Protein AF-A0A7V0LUX9-F1 (afdb_monomer_lite)

Organism: NCBI:txid2052148

Foldseek 3Di:
DVVVVVVVQQVPDDDDPPDGDGHLVVVVVVQVVVCVVQVVVVHDDDDVVSPPGHDPDPVCPVVDPDPPD

Structure (mmCIF, N/CA/C/O bac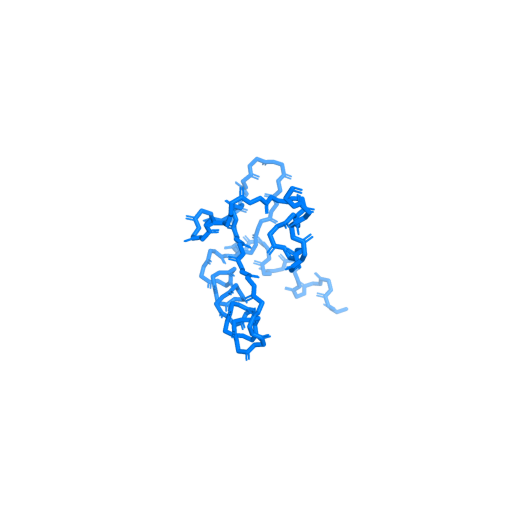kbone):
data_AF-A0A7V0LUX9-F1
#
_entry.id   AF-A0A7V0LUX9-F1
#
loop_
_atom_site.group_PDB
_atom_site.id
_atom_site.type_symbol
_atom_site.label_atom_id
_atom_site.label_alt_id
_atom_site.label_comp_id
_atom_site.label_asym_id
_atom_site.label_entity_id
_atom_site.label_seq_id
_atom_site.pdbx_PDB_ins_code
_atom_site.Cartn_x
_atom_site.Cartn_y
_atom_site.Cartn_z
_atom_site.occupancy
_atom_site.B_iso_or_equiv
_atom_site.auth_seq_id
_atom_site.auth_comp_id
_atom_site.auth_asym_id
_atom_site.auth_atom_id
_atom_site.pdbx_PDB_model_num
ATOM 1 N N . GLU A 1 1 ? 24.793 3.679 -0.597 1.00 88.81 1 GLU A N 1
ATOM 2 C CA . GLU A 1 1 ? 24.355 2.329 -1.038 1.00 88.81 1 GLU A CA 1
ATOM 3 C C . GLU A 1 1 ? 22.836 2.211 -1.247 1.00 88.81 1 GLU A C 1
ATOM 5 O O . GLU A 1 1 ? 22.407 1.827 -2.331 1.00 88.81 1 GLU A O 1
ATOM 10 N N . LEU A 1 2 ? 22.013 2.599 -0.262 1.00 93.25 2 LEU A N 1
ATOM 11 C CA . LEU A 1 2 ? 20.543 2.506 -0.300 1.00 93.25 2 LEU A CA 1
ATOM 12 C C . LEU A 1 2 ? 19.885 3.148 -1.538 1.00 93.25 2 LEU A C 1
ATOM 14 O O . LEU A 1 2 ? 19.036 2.527 -2.171 1.00 93.25 2 LEU A O 1
ATOM 18 N N . MET A 1 3 ? 20.311 4.353 -1.930 1.00 91.44 3 MET A N 1
ATOM 19 C CA . MET A 1 3 ? 19.762 5.053 -3.104 1.00 91.44 3 MET A CA 1
ATOM 20 C C . MET A 1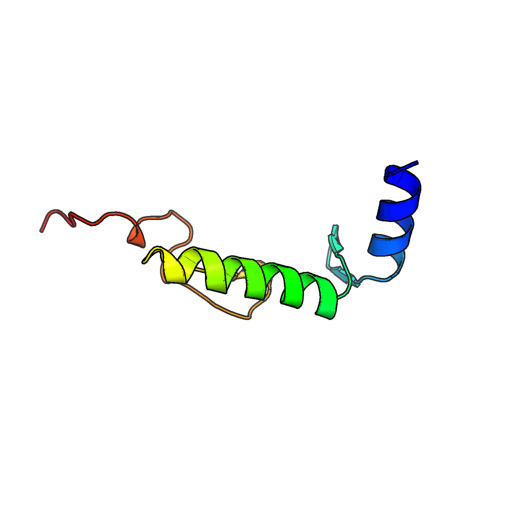 3 ? 19.923 4.272 -4.410 1.00 91.44 3 MET A C 1
ATOM 22 O O . MET A 1 3 ? 19.014 4.276 -5.235 1.00 91.44 3 MET A O 1
ATOM 26 N N . LYS A 1 4 ? 21.031 3.538 -4.583 1.00 94.75 4 LYS A N 1
ATOM 27 C CA . LYS A 1 4 ? 21.222 2.675 -5.759 1.00 94.75 4 LYS A CA 1
ATOM 28 C C . LYS A 1 4 ? 20.204 1.531 -5.758 1.00 94.75 4 LYS A C 1
ATOM 30 O O . LYS A 1 4 ? 19.574 1.278 -6.781 1.00 94.75 4 LYS A O 1
ATOM 35 N N . LYS A 1 5 ? 19.990 0.888 -4.603 1.00 92.38 5 LYS A N 1
ATOM 36 C CA . LYS A 1 5 ? 18.998 -0.191 -4.443 1.00 92.38 5 LYS A CA 1
ATOM 37 C C . LYS A 1 5 ? 17.575 0.312 -4.708 1.00 92.38 5 LYS A C 1
ATOM 39 O O . LYS A 1 5 ? 16.837 -0.322 -5.457 1.00 92.38 5 LYS A O 1
ATOM 44 N N . LEU A 1 6 ? 17.212 1.473 -4.160 1.00 91.25 6 LEU A N 1
ATOM 45 C CA . LEU A 1 6 ? 15.901 2.082 -4.393 1.00 91.25 6 LEU A CA 1
ATOM 46 C C . LEU A 1 6 ? 15.717 2.486 -5.858 1.00 91.25 6 LEU A C 1
ATOM 48 O O . LEU A 1 6 ? 14.710 2.123 -6.456 1.00 91.25 6 LEU A O 1
ATOM 52 N N . SER A 1 7 ? 16.705 3.132 -6.478 1.00 92.00 7 SER A N 1
ATOM 53 C CA . SER A 1 7 ? 16.645 3.483 -7.903 1.00 92.00 7 SER A CA 1
ATOM 54 C C . SER A 1 7 ? 16.374 2.259 -8.787 1.00 92.00 7 SER A C 1
ATOM 56 O O . SER A 1 7 ? 15.500 2.307 -9.650 1.00 92.00 7 SER A O 1
ATOM 58 N N . LEU A 1 8 ? 17.049 1.132 -8.533 1.00 92.50 8 LEU A N 1
ATOM 59 C CA . LEU A 1 8 ? 16.823 -0.117 -9.268 1.00 92.50 8 LEU A CA 1
ATOM 60 C C . LEU A 1 8 ? 15.411 -0.687 -9.072 1.00 92.50 8 LEU A C 1
ATOM 62 O O . LEU A 1 8 ? 14.859 -1.264 -10.006 1.00 92.50 8 LEU A O 1
ATOM 66 N N . LEU A 1 9 ? 14.819 -0.535 -7.885 1.00 91.38 9 LEU A N 1
ATOM 67 C CA . LEU A 1 9 ? 13.451 -0.982 -7.610 1.00 91.38 9 LEU A CA 1
ATOM 68 C C . LEU A 1 9 ? 12.412 -0.128 -8.343 1.00 91.38 9 LEU A C 1
ATOM 70 O O . LEU A 1 9 ? 11.505 -0.681 -8.961 1.00 91.38 9 LEU A O 1
ATOM 74 N N . TYR A 1 10 ? 12.563 1.197 -8.316 1.00 92.12 10 TYR A N 1
ATOM 75 C CA . TYR A 1 10 ? 11.648 2.118 -8.998 1.00 92.12 10 TYR A CA 1
ATOM 76 C C . TYR A 1 10 ? 11.785 2.066 -10.525 1.00 92.12 10 TYR A C 1
ATOM 78 O O . TYR A 1 10 ? 10.784 2.189 -11.221 1.00 92.12 10 TYR A O 1
ATOM 86 N N . LYS A 1 11 ? 12.984 1.787 -11.062 1.00 91.81 11 LYS A N 1
ATOM 87 C CA . LYS A 1 11 ? 13.188 1.548 -12.506 1.00 91.81 11 LYS A CA 1
ATOM 88 C C . LYS A 1 11 ? 12.372 0.374 -13.055 1.00 91.81 11 LYS A C 1
ATOM 90 O O . LYS A 1 11 ? 12.081 0.354 -14.242 1.00 91.81 11 LYS A O 1
ATOM 95 N N . LYS A 1 12 ? 12.041 -0.611 -12.214 1.00 91.69 12 LYS A N 1
ATOM 96 C CA . LYS A 1 12 ? 11.237 -1.786 -12.594 1.00 91.69 12 LYS A CA 1
ATOM 97 C C . LYS A 1 12 ? 9.731 -1.553 -12.465 1.00 91.69 12 LYS A C 1
ATOM 99 O O . LYS A 1 12 ? 8.962 -2.462 -12.762 1.00 91.69 12 LYS A O 1
ATOM 104 N N . GLY A 1 13 ? 9.322 -0.418 -11.907 1.00 91.38 13 GLY A N 1
ATOM 105 C CA . GLY A 1 13 ? 7.921 -0.107 -11.680 1.00 91.38 13 GLY A CA 1
ATOM 106 C C . GLY A 1 13 ? 7.335 0.799 -12.752 1.00 91.38 13 GLY A C 1
ATOM 107 O O . GLY A 1 13 ? 7.924 1.017 -13.808 1.00 91.38 13 GLY A O 1
ATOM 108 N N . ASP A 1 14 ? 6.150 1.317 -12.457 1.00 90.12 14 ASP A N 1
ATOM 109 C CA . ASP A 1 14 ? 5.339 2.038 -13.429 1.00 90.12 14 ASP A CA 1
ATOM 110 C C . ASP A 1 14 ? 5.579 3.544 -13.314 1.00 90.12 14 ASP A C 1
ATOM 112 O O . ASP A 1 14 ? 5.612 4.100 -12.210 1.00 90.12 14 ASP A O 1
ATOM 116 N N . LYS A 1 15 ? 5.685 4.231 -14.453 1.00 91.12 15 LYS A N 1
ATOM 117 C CA . LYS A 1 15 ? 5.553 5.688 -14.485 1.00 91.12 15 LYS A CA 1
ATOM 118 C C . LYS A 1 15 ? 4.082 6.023 -14.696 1.00 91.12 15 LYS A C 1
ATOM 120 O O . LYS A 1 15 ? 3.549 5.806 -15.779 1.00 91.12 15 LYS A O 1
ATOM 125 N N . ILE A 1 16 ? 3.434 6.538 -13.657 1.00 89.38 16 ILE A N 1
ATOM 126 C CA . ILE A 1 16 ? 2.036 6.973 -13.714 1.00 89.38 16 ILE A CA 1
ATOM 127 C C . ILE A 1 16 ? 2.039 8.487 -13.532 1.00 89.38 16 ILE A C 1
ATOM 129 O O . ILE A 1 16 ? 2.408 9.000 -12.470 1.00 89.38 16 ILE A O 1
ATOM 133 N N . ASN A 1 17 ? 1.647 9.203 -14.585 1.00 87.94 17 ASN A N 1
ATOM 134 C CA . ASN A 1 17 ? 1.766 10.657 -14.681 1.00 87.94 17 ASN A CA 1
ATOM 135 C C . ASN A 1 17 ? 3.218 11.113 -14.402 1.00 87.94 17 ASN A C 1
ATOM 137 O O . ASN A 1 17 ? 4.166 10.618 -15.016 1.00 87.94 17 ASN A O 1
ATOM 141 N N . GLY A 1 18 ? 3.411 12.050 -13.469 1.00 89.06 18 GLY A N 1
ATOM 142 C CA . GLY A 1 18 ? 4.723 12.592 -13.100 1.00 89.06 18 GLY A CA 1
ATOM 143 C C . GLY A 1 18 ? 5.537 11.748 -12.112 1.00 89.06 18 GLY A C 1
ATOM 144 O O . GLY A 1 18 ? 6.646 12.146 -11.769 1.00 89.06 18 GLY A O 1
ATOM 145 N N . TYR A 1 19 ? 5.027 10.605 -11.641 1.00 89.12 19 TYR A N 1
ATOM 146 C CA . TYR A 1 19 ? 5.652 9.849 -10.553 1.00 89.12 19 TYR A CA 1
ATOM 147 C C . TYR A 1 19 ? 6.087 8.452 -10.997 1.00 89.12 19 TYR A C 1
ATOM 149 O O . TYR A 1 19 ? 5.377 7.767 -11.735 1.00 89.12 19 TYR A O 1
ATOM 157 N N . TYR A 1 20 ? 7.235 8.008 -10.483 1.00 92.12 20 TYR A N 1
ATOM 158 C CA . TYR A 1 20 ? 7.666 6.615 -10.562 1.00 92.12 20 TYR A CA 1
ATOM 159 C C . TYR A 1 20 ? 7.147 5.854 -9.351 1.00 92.12 20 TYR A C 1
ATOM 161 O O . TYR A 1 20 ? 7.359 6.249 -8.205 1.00 92.12 20 TYR A O 1
ATOM 169 N N . TYR A 1 21 ? 6.476 4.748 -9.612 1.00 92.69 21 TYR A N 1
ATOM 170 C CA . TYR A 1 21 ? 5.912 3.871 -8.607 1.00 92.69 21 TYR A CA 1
ATOM 171 C C . TYR A 1 21 ? 6.783 2.626 -8.491 1.00 92.69 21 TYR A C 1
ATOM 173 O O . TYR A 1 21 ? 7.467 2.238 -9.432 1.00 92.69 21 TYR A O 1
ATOM 181 N N . LEU A 1 22 ? 6.728 1.953 -7.343 1.00 94.56 22 LEU A N 1
ATOM 182 C CA . LEU A 1 22 ? 7.225 0.580 -7.251 1.00 94.56 22 LEU A CA 1
ATOM 183 C C . LEU A 1 22 ? 6.382 -0.343 -8.146 1.00 94.56 22 LEU A C 1
ATOM 185 O O . LEU A 1 22 ? 5.231 -0.009 -8.418 1.00 94.56 22 LEU A O 1
ATOM 189 N N . PRO A 1 23 ? 6.882 -1.522 -8.552 1.00 93.75 23 PRO A N 1
ATOM 190 C CA . PRO A 1 23 ? 6.075 -2.506 -9.270 1.00 93.75 23 PRO A CA 1
ATOM 191 C C . PRO A 1 23 ? 4.746 -2.793 -8.561 1.00 93.75 23 PRO A C 1
ATOM 193 O O . PRO A 1 23 ? 4.722 -2.964 -7.337 1.00 93.75 23 PRO A O 1
ATOM 196 N N . ARG A 1 24 ? 3.647 -2.894 -9.319 1.00 91.62 24 ARG A N 1
ATOM 197 C CA . ARG A 1 24 ? 2.280 -3.071 -8.787 1.00 91.62 24 ARG A CA 1
ATOM 198 C C . ARG A 1 24 ? 2.171 -4.157 -7.713 1.00 91.62 24 ARG A C 1
ATOM 200 O O . ARG A 1 24 ? 1.599 -3.915 -6.654 1.00 91.62 24 ARG A O 1
ATOM 207 N N . LYS A 1 25 ? 2.776 -5.327 -7.946 1.00 92.56 25 LYS A N 1
ATOM 208 C CA . LYS A 1 25 ? 2.783 -6.454 -6.994 1.00 92.56 25 LYS A CA 1
ATOM 209 C C . LYS A 1 25 ? 3.442 -6.094 -5.656 1.00 92.56 25 LYS A C 1
ATOM 211 O O . LYS A 1 25 ? 2.972 -6.515 -4.604 1.00 92.56 25 LYS A O 1
ATOM 216 N N . THR A 1 26 ? 4.508 -5.297 -5.688 1.00 94.00 26 THR A N 1
ATOM 217 C CA . THR A 1 26 ? 5.206 -4.827 -4.484 1.00 94.00 26 THR A CA 1
ATOM 218 C C . THR A 1 26 ? 4.343 -3.845 -3.702 1.00 94.00 26 THR A C 1
ATOM 220 O O . THR A 1 26 ? 4.210 -3.994 -2.491 1.00 94.00 26 THR A O 1
ATOM 223 N N . ARG A 1 27 ? 3.712 -2.881 -4.388 1.00 93.50 27 ARG A N 1
ATOM 224 C CA . ARG A 1 27 ? 2.79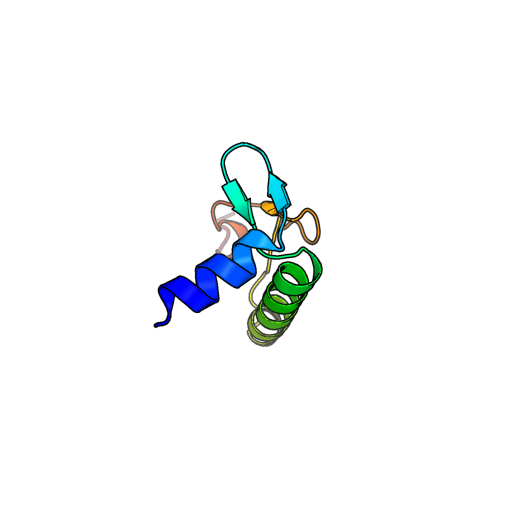1 -1.917 -3.756 1.00 93.50 27 ARG A CA 1
ATOM 225 C C . ARG A 1 27 ? 1.637 -2.636 -3.068 1.00 93.50 27 ARG A C 1
ATOM 227 O O . ARG A 1 27 ? 1.364 -2.381 -1.901 1.00 93.50 27 ARG A O 1
ATOM 234 N N . LEU A 1 28 ? 1.045 -3.603 -3.765 1.00 93.12 28 LEU A N 1
ATOM 235 C CA . LEU A 1 28 ? -0.014 -4.454 -3.238 1.00 93.12 28 LEU A CA 1
ATOM 236 C C . LEU A 1 28 ? 0.389 -5.205 -1.974 1.00 93.12 28 LEU A C 1
ATOM 238 O O . LEU A 1 28 ? -0.344 -5.183 -0.992 1.00 93.12 28 LEU A O 1
ATOM 242 N N . LYS A 1 29 ? 1.565 -5.838 -1.982 1.00 95.25 29 LYS A N 1
ATOM 243 C CA . LYS A 1 29 ? 2.061 -6.574 -0.817 1.00 95.25 29 LYS A CA 1
ATOM 244 C C . LYS A 1 29 ? 2.215 -5.659 0.402 1.00 95.25 29 LYS A C 1
ATOM 246 O O . LYS A 1 29 ? 1.838 -6.043 1.500 1.00 95.25 29 LYS A O 1
ATOM 251 N N . ILE A 1 30 ? 2.737 -4.448 0.204 1.00 95.25 30 ILE A N 1
ATOM 252 C CA . ILE A 1 30 ? 2.885 -3.455 1.279 1.00 95.25 30 ILE A CA 1
ATOM 253 C C . ILE A 1 30 ? 1.512 -3.041 1.825 1.00 95.25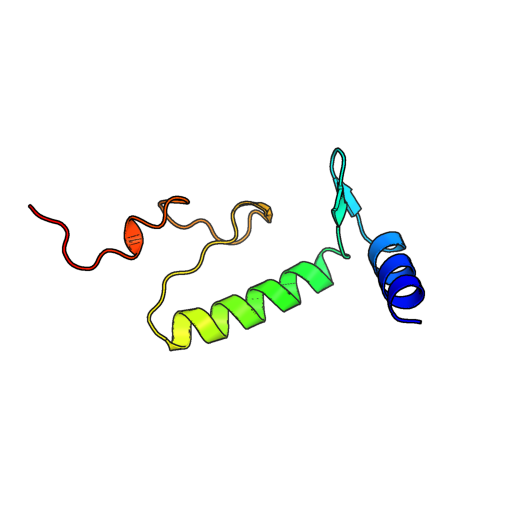 30 ILE A C 1
ATOM 255 O O . ILE A 1 30 ? 1.322 -3.008 3.040 1.00 95.25 30 ILE A O 1
ATOM 259 N N . LEU A 1 31 ? 0.556 -2.744 0.939 1.00 94.88 31 LEU A N 1
ATOM 260 C CA . LEU A 1 31 ? -0.791 -2.343 1.342 1.00 94.88 31 LEU A CA 1
ATOM 261 C C . LEU A 1 31 ? -1.545 -3.454 2.071 1.00 94.88 31 LEU A C 1
ATOM 263 O O . LEU A 1 31 ? -2.251 -3.163 3.029 1.00 94.88 31 LEU A O 1
ATOM 267 N N . GLU A 1 32 ? -1.389 -4.707 1.653 1.00 94.25 32 GLU A N 1
ATOM 268 C CA . GLU A 1 32 ? -2.064 -5.843 2.281 1.00 94.25 32 GLU A CA 1
ATOM 269 C C . GLU A 1 32 ? -1.554 -6.089 3.709 1.00 94.25 32 GLU A C 1
ATOM 271 O O . GLU A 1 32 ? -2.346 -6.259 4.637 1.00 94.25 32 GLU A O 1
ATOM 276 N N . GLU A 1 33 ? -0.238 -5.994 3.916 1.00 96.69 33 GLU A N 1
ATOM 277 C CA . GLU A 1 33 ? 0.362 -6.056 5.253 1.00 96.69 33 GLU A CA 1
ATOM 278 C C . GLU A 1 33 ? -0.104 -4.897 6.144 1.00 96.69 33 GLU A C 1
ATOM 280 O O . GLU A 1 33 ? -0.446 -5.099 7.312 1.00 96.69 33 GLU A O 1
ATOM 285 N N . ALA A 1 34 ? -0.164 -3.678 5.598 1.00 94.38 34 ALA A N 1
ATOM 286 C CA . ALA A 1 34 ? -0.684 -2.522 6.323 1.00 94.38 34 ALA A CA 1
ATOM 287 C C . ALA A 1 34 ? -2.158 -2.725 6.703 1.00 94.38 34 ALA A C 1
ATOM 289 O O . ALA A 1 34 ? -2.526 -2.557 7.865 1.00 94.38 34 ALA A O 1
ATOM 290 N N . ARG A 1 35 ? -2.988 -3.161 5.748 1.00 92.62 35 ARG A N 1
ATOM 291 C CA . ARG A 1 35 ? -4.413 -3.442 5.946 1.00 92.62 35 ARG A CA 1
ATOM 292 C C . ARG A 1 35 ? -4.628 -4.436 7.076 1.00 92.62 35 ARG A C 1
ATOM 294 O O . ARG A 1 35 ? -5.489 -4.198 7.920 1.00 92.62 35 ARG A O 1
ATOM 301 N N . LYS A 1 36 ? -3.871 -5.536 7.088 1.00 95.69 36 LYS A N 1
ATOM 302 C CA . LYS A 1 36 ? -3.954 -6.561 8.131 1.00 95.69 36 LYS A CA 1
ATOM 303 C C . LYS A 1 36 ? -3.710 -5.949 9.512 1.00 95.69 36 LYS A C 1
ATOM 305 O O . LYS A 1 36 ? -4.598 -5.991 10.355 1.00 95.69 36 LYS A O 1
ATOM 310 N N . LYS A 1 37 ? -2.566 -5.282 9.694 1.00 96.88 37 LYS A N 1
ATOM 311 C CA . LYS A 1 37 ? -2.167 -4.681 10.981 1.00 96.88 37 LYS A CA 1
ATOM 312 C C . LYS A 1 37 ? -3.115 -3.584 11.465 1.00 96.88 37 LYS A C 1
ATOM 314 O O . LYS A 1 37 ? -3.294 -3.408 12.665 1.00 96.88 37 LYS A O 1
ATOM 319 N N . ILE A 1 38 ? -3.684 -2.812 10.542 1.00 92.25 38 ILE A N 1
ATOM 320 C CA . ILE A 1 38 ? -4.615 -1.719 10.853 1.00 92.25 38 ILE A CA 1
ATOM 321 C C . ILE A 1 38 ? -5.968 -2.293 11.287 1.00 92.25 38 ILE A C 1
ATOM 323 O O . ILE A 1 38 ? -6.481 -1.918 12.341 1.00 92.25 38 ILE A O 1
ATOM 327 N N . LYS A 1 39 ? -6.501 -3.268 10.539 1.00 90.94 39 LYS A N 1
ATOM 328 C CA . LYS A 1 39 ? -7.772 -3.921 10.879 1.00 90.94 39 LYS A CA 1
ATOM 329 C C . LYS A 1 39 ? -7.697 -4.741 12.167 1.00 90.94 39 LYS A C 1
ATOM 331 O O . LYS A 1 39 ? -8.663 -4.745 12.918 1.00 90.94 39 LYS A O 1
ATOM 336 N N . GLU A 1 40 ? -6.558 -5.370 12.462 1.00 96.81 40 GLU A N 1
ATOM 337 C CA . GLU A 1 40 ? -6.314 -6.055 13.746 1.00 96.81 40 GLU A CA 1
ATOM 338 C C . GLU A 1 40 ? -6.460 -5.117 14.956 1.00 96.81 40 GLU A C 1
ATOM 340 O O . GLU A 1 40 ? -6.789 -5.566 16.048 1.00 96.81 40 GLU A O 1
ATOM 345 N N . LYS A 1 41 ? -6.263 -3.808 14.764 1.00 94.25 41 LYS A N 1
ATOM 346 C CA . LYS A 1 41 ? -6.430 -2.784 15.804 1.00 94.25 41 LYS A CA 1
ATOM 347 C C . LYS A 1 41 ? -7.826 -2.151 15.825 1.00 94.25 41 LYS A C 1
ATOM 349 O O . LYS A 1 41 ? -8.022 -1.164 16.524 1.00 94.25 41 LYS A O 1
ATOM 354 N N . GLY A 1 42 ? -8.773 -2.661 15.034 1.00 90.38 42 GLY A N 1
ATOM 355 C CA . GLY A 1 42 ? -10.110 -2.073 14.896 1.00 90.38 42 GLY A CA 1
ATOM 356 C C . GLY A 1 42 ? -10.12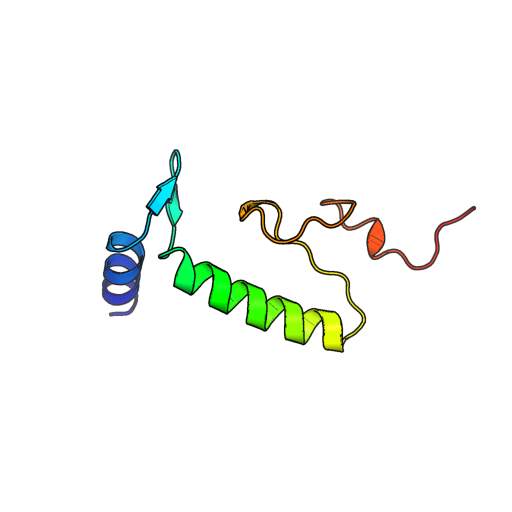7 -0.737 14.146 1.00 90.38 42 GLY A C 1
ATOM 357 O O . GLY A 1 42 ? -11.122 -0.020 14.195 1.00 90.38 42 GLY A O 1
ATOM 358 N N . ILE A 1 43 ? -9.039 -0.393 13.453 1.00 88.44 43 ILE A N 1
ATOM 359 C CA . ILE A 1 43 ? -8.927 0.842 12.679 1.00 88.44 43 ILE A CA 1
ATOM 360 C C . ILE A 1 43 ? -9.349 0.559 11.233 1.00 88.44 43 ILE A C 1
ATOM 362 O O . ILE A 1 43 ? -9.122 -0.513 10.664 1.00 88.44 43 ILE A O 1
ATOM 366 N N . THR A 1 44 ? -9.984 1.543 10.628 1.00 87.19 44 THR A N 1
ATOM 367 C CA . THR A 1 44 ? -10.414 1.557 9.232 1.00 87.19 44 THR A CA 1
ATOM 368 C C . THR A 1 44 ? -9.225 1.721 8.278 1.00 87.19 44 THR A C 1
ATOM 370 O O . THR A 1 44 ? -8.198 2.307 8.615 1.00 87.19 44 THR A O 1
ATOM 373 N N . PHE A 1 45 ? -9.338 1.200 7.055 1.00 88.44 45 PHE A N 1
ATOM 374 C CA . PHE A 1 45 ? -8.247 1.236 6.076 1.00 88.44 45 PHE A CA 1
ATOM 375 C C . PHE A 1 45 ? -8.752 1.625 4.688 1.00 88.44 45 PHE A C 1
ATOM 377 O O . PHE A 1 45 ? -9.723 1.048 4.198 1.00 88.44 45 PHE A O 1
ATOM 384 N N . GLY A 1 46 ? -8.035 2.540 4.031 1.00 88.00 46 GLY A N 1
ATOM 385 C CA . GLY A 1 46 ? -8.276 2.961 2.653 1.00 88.00 46 GLY A CA 1
ATOM 386 C C . GLY A 1 46 ? -6.974 3.079 1.857 1.00 88.00 46 GLY A C 1
ATOM 387 O O . GLY A 1 46 ? -5.928 3.438 2.387 1.00 88.00 46 GLY A O 1
ATOM 388 N N . SER A 1 47 ? -7.042 2.770 0.564 1.00 88.44 47 SER A N 1
ATOM 389 C CA . SER A 1 47 ? -5.935 2.832 -0.401 1.00 88.44 47 SER A CA 1
ATOM 390 C C . SER A 1 47 ? -6.420 3.334 -1.770 1.00 88.44 47 SER A C 1
ATOM 392 O O . SER A 1 47 ? -6.114 2.760 -2.816 1.00 88.44 47 SER A O 1
ATOM 394 N N . CYS A 1 48 ? -7.183 4.432 -1.768 1.00 82.62 48 CYS A N 1
ATOM 395 C CA . CYS A 1 48 ? -7.878 4.972 -2.944 1.00 82.62 48 CYS A CA 1
ATOM 396 C C . CYS A 1 48 ? -6.948 5.218 -4.145 1.00 82.62 48 CYS A C 1
ATOM 398 O O . CYS A 1 48 ? -7.331 4.953 -5.279 1.00 82.62 48 CYS A O 1
ATOM 400 N N . ARG A 1 49 ? -5.699 5.642 -3.900 1.00 82.75 49 ARG A N 1
ATOM 401 C CA . ARG A 1 49 ? -4.682 5.880 -4.945 1.00 82.75 49 ARG A CA 1
ATOM 402 C C . ARG A 1 49 ? -4.341 4.637 -5.767 1.00 82.75 49 ARG A C 1
ATOM 404 O O . ARG A 1 49 ? -3.900 4.757 -6.902 1.00 82.75 49 ARG A O 1
ATOM 411 N N . GLU A 1 50 ? -4.514 3.456 -5.191 1.00 86.19 50 GLU A N 1
ATOM 412 C CA . GLU A 1 50 ? -4.222 2.189 -5.856 1.00 86.19 50 GLU A CA 1
ATOM 413 C C . GLU A 1 50 ? -5.505 1.484 -6.340 1.00 86.19 50 GLU A C 1
ATOM 415 O O . GLU A 1 50 ? -5.419 0.447 -6.991 1.00 86.19 50 GLU A O 1
ATOM 420 N N . GLY A 1 51 ? -6.689 2.047 -6.057 1.00 79.06 51 GLY A N 1
ATOM 421 C CA . GLY A 1 51 ? -7.982 1.528 -6.516 1.00 79.06 51 GLY A CA 1
ATOM 422 C C . GLY A 1 51 ? -8.425 0.206 -5.876 1.00 79.06 51 GLY A C 1
ATOM 423 O O . GLY A 1 51 ? -9.347 -0.419 -6.384 1.00 79.06 51 GLY A O 1
ATOM 424 N N . TYR A 1 52 ? -7.781 -0.247 -4.792 1.00 71.69 52 TYR A N 1
ATOM 425 C CA . TYR A 1 52 ? -8.075 -1.552 -4.172 1.00 71.69 52 TYR A CA 1
ATOM 426 C C . TYR A 1 52 ? -9.121 -1.497 -3.063 1.00 71.69 52 TYR A C 1
ATOM 428 O O . TYR A 1 52 ? -9.957 -2.387 -2.956 1.00 71.69 52 TYR A O 1
ATOM 436 N N . TYR A 1 53 ? -9.054 -0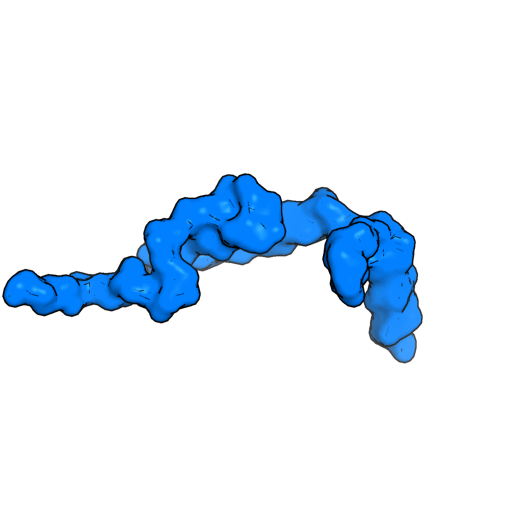.476 -2.211 1.00 72.12 53 TYR A N 1
ATOM 437 C CA . TYR A 1 53 ? -9.953 -0.318 -1.072 1.00 72.12 53 TYR A CA 1
ATOM 438 C C . TYR A 1 53 ? -10.280 1.163 -0.924 1.00 72.12 53 TYR A C 1
ATOM 440 O O . TYR A 1 53 ? -9.372 1.957 -0.675 1.00 72.12 53 TYR A O 1
ATOM 448 N N . SER A 1 54 ? -11.544 1.547 -1.067 1.00 68.19 54 SER A N 1
ATOM 449 C CA . SER A 1 54 ? -11.999 2.894 -0.724 1.00 68.19 54 SER A CA 1
ATOM 450 C C . SER A 1 54 ? -12.666 2.874 0.645 1.00 68.19 54 SER A C 1
ATOM 452 O O . SER A 1 54 ? -13.496 2.010 0.920 1.00 68.19 54 SER A O 1
ATOM 454 N N . TYR A 1 55 ? -12.309 3.834 1.492 1.00 70.81 55 TYR A N 1
ATOM 455 C CA . TYR A 1 55 ? -13.047 4.142 2.717 1.00 70.81 55 TYR A CA 1
ATOM 456 C C . TYR A 1 55 ? -13.784 5.479 2.519 1.00 70.81 55 TYR A C 1
ATOM 458 O O . TYR A 1 55 ? -13.371 6.241 1.640 1.00 70.81 55 TYR A O 1
ATOM 466 N N . PRO A 1 56 ? -14.866 5.777 3.268 1.00 68.50 56 PRO A N 1
ATOM 467 C CA . PRO A 1 56 ? -15.816 6.827 2.905 1.00 68.50 56 PRO A CA 1
ATOM 468 C C . PRO A 1 56 ? -15.216 8.231 2.880 1.00 68.50 56 PRO A C 1
ATOM 470 O O . PRO A 1 56 ? -15.749 9.099 2.198 1.00 68.50 56 PRO A O 1
ATOM 473 N N . SER A 1 57 ? -14.124 8.467 3.618 1.00 76.56 57 SER A N 1
ATOM 474 C CA . SER A 1 57 ? -13.540 9.798 3.747 1.00 76.56 57 SER A CA 1
ATOM 475 C C . SER A 1 57 ? -12.009 9.768 3.839 1.00 76.56 57 SER A C 1
ATOM 477 O O . SER A 1 57 ? -11.422 8.949 4.551 1.00 76.56 57 SER A O 1
ATOM 479 N N . CYS A 1 58 ? -11.356 10.670 3.100 1.00 79.31 58 CYS A N 1
ATOM 480 C CA . CYS A 1 58 ? -9.897 10.859 3.102 1.00 79.31 58 CYS A CA 1
ATOM 481 C C . CYS A 1 58 ? -9.421 11.823 4.203 1.00 79.31 58 CYS A C 1
ATOM 483 O O . CYS A 1 58 ? -8.224 11.924 4.450 1.00 79.31 58 CYS A O 1
ATOM 485 N N . ASP A 1 59 ? -10.352 12.531 4.838 1.00 83.75 59 ASP A N 1
ATOM 486 C CA . ASP A 1 59 ? -10.127 13.524 5.895 1.00 83.75 59 ASP A CA 1
ATOM 487 C C . ASP A 1 59 ? -10.035 12.907 7.304 1.00 83.75 59 ASP A C 1
ATOM 489 O O . ASP A 1 59 ? -9.755 13.609 8.269 1.00 83.75 59 ASP A O 1
ATOM 493 N N . GLY A 1 60 ? -10.275 11.598 7.437 1.00 81.31 60 GLY A N 1
ATOM 494 C CA . GLY A 1 60 ? -10.262 10.903 8.723 1.00 81.31 60 GLY A CA 1
ATOM 495 C C . GLY A 1 60 ? -11.542 11.044 9.552 1.00 81.31 60 GLY A C 1
ATOM 496 O O . GLY A 1 60 ? -11.577 10.509 10.654 1.00 81.31 60 GLY A O 1
ATOM 497 N N . SER A 1 61 ? -12.611 11.667 9.041 1.00 84.06 61 SER A N 1
ATOM 498 C CA . SER A 1 61 ? -13.900 11.808 9.749 1.00 84.06 61 SER A CA 1
ATOM 499 C C . SER A 1 61 ? -14.451 10.478 10.286 1.00 84.06 61 SER A C 1
ATOM 501 O O . SER A 1 61 ? -15.019 10.409 11.372 1.00 84.06 61 SER A O 1
ATOM 503 N N . HIS A 1 62 ? -14.213 9.381 9.569 1.00 79.50 62 HIS A N 1
ATOM 504 C CA . HIS A 1 62 ? -14.604 8.030 9.974 1.00 79.50 62 HIS A CA 1
ATOM 505 C C . HIS A 1 62 ? -13.834 7.466 11.192 1.00 79.50 62 HIS A C 1
ATOM 507 O O . HIS A 1 62 ? -14.183 6.395 11.683 1.00 79.50 62 HIS A O 1
ATOM 513 N N . LEU A 1 63 ? -12.774 8.138 11.653 1.00 82.81 63 LEU A N 1
ATOM 514 C CA . LEU A 1 63 ? -12.025 7.791 12.867 1.00 82.81 63 LEU A CA 1
ATOM 515 C C . LEU A 1 63 ? -12.637 8.419 14.128 1.00 82.81 63 LEU A C 1
ATOM 517 O O . LEU A 1 63 ? -12.249 8.063 15.239 1.00 82.81 63 LEU A O 1
ATOM 521 N N . ILE A 1 64 ? -13.582 9.351 13.974 1.00 84.56 64 ILE A N 1
ATOM 522 C CA . ILE A 1 64 ? -14.239 10.035 15.087 1.00 84.56 64 ILE A CA 1
ATOM 523 C C . ILE A 1 64 ? -15.354 9.128 15.621 1.00 84.56 64 ILE A C 1
ATOM 525 O O . ILE A 1 64 ? -16.357 8.884 14.954 1.00 84.56 64 ILE A O 1
ATOM 529 N N . THR A 1 65 ? -15.177 8.619 16.840 1.00 72.69 65 THR A N 1
ATOM 530 C CA . THR A 1 65 ? -16.109 7.683 17.496 1.00 72.69 65 THR A CA 1
ATOM 531 C C . THR A 1 65 ? -17.316 8.367 18.144 1.00 72.69 65 THR A C 1
ATOM 533 O O . THR A 1 65 ? -18.301 7.702 18.453 1.00 72.69 65 THR A O 1
ATOM 536 N N . GLN A 1 66 ? -17.268 9.689 18.323 1.00 62.22 66 GLN A N 1
ATOM 537 C CA . GLN A 1 66 ? -18.367 10.513 18.828 1.00 62.22 66 GLN A CA 1
ATOM 538 C C . GLN A 1 66 ? -18.870 11.418 17.704 1.00 62.22 66 GLN A C 1
ATOM 540 O O . GLN A 1 66 ? -18.472 12.575 17.591 1.00 62.22 66 GLN A O 1
ATOM 545 N N . GLN A 1 67 ? -19.728 10.884 16.836 1.00 58.00 67 GLN A N 1
ATOM 546 C CA . GLN A 1 67 ? -20.520 11.748 15.967 1.00 58.00 67 GLN A CA 1
ATOM 547 C C . GLN A 1 67 ? -21.517 12.480 16.866 1.00 58.00 67 GLN A C 1
ATOM 549 O O . GLN A 1 67 ? -22.440 11.858 17.395 1.00 58.00 67 GLN A O 1
ATOM 554 N N . ILE A 1 68 ? -21.280 13.771 17.107 1.00 58.81 68 ILE A N 1
ATOM 555 C CA . ILE A 1 68 ? -22.255 14.639 17.769 1.00 58.81 68 ILE A CA 1
ATOM 556 C C . ILE A 1 68 ? -23.488 14.636 16.860 1.00 58.81 68 ILE A C 1
ATOM 558 O O . ILE A 1 68 ? -23.408 15.088 15.718 1.00 58.81 68 ILE A O 1
ATOM 562 N N . LYS A 1 69 ? -24.566 14.009 17.337 1.00 50.62 69 LYS A N 1
ATOM 563 C CA . LYS A 1 69 ? -25.879 14.041 16.688 1.00 50.62 69 LYS A CA 1
ATOM 564 C C . LYS A 1 69 ? -26.512 15.413 16.836 1.00 50.62 69 LYS A C 1
ATOM 566 O O . LYS A 1 69 ? -26.343 16.004 17.926 1.00 50.62 69 LYS A O 1
#

Sequence (69 aa):
ELMKKLSLLYKKGDKINGYYYLPRKTRLKILEEARKKIKEKGITFGSCREGYYSYPSCDGSHLITQQIK

pLDDT: mean 86.47, std 10.15, range [50.62, 96.88]

Secondary structure (DSSP, 8-state):
-HHHHHHHHHHTS-EETTEE---HHHHHHHHHHHHHHHHTTT-----GGGTS---S-SSSGGG-S----

Radius of gyration: 15.91 Å; chains: 1; bounding box: 50×21×34 Å